Protein AF-U2U4A4-F1 (afdb_monomer)

Sequence (65 aa):
MGEQELRKHILGAKKTERIIFAATPELKGALEAIAQEKCVSLSALITSLAADEVIENKELFDGKQ

Solvent-accessible surface area (backbone atoms only — not comparable to full-atom values): 4124 Å² total; per-residue (Å²): 130,55,73,70,52,52,52,48,50,71,72,68,48,83,85,83,76,85,84,88,80,92,66,55,71,69,57,48,53,54,47,49,53,53,16,58,76,69,72,45,52,56,68,56,49,53,50,49,54,51,50,50,52,53,62,75,46,42,73,77,56,74,78,69,125

Radius of gyration: 13.84 Å; Cα contacts (8 Å, |Δi|>4): 15; chains: 1; bounding box: 34×20×30 Å

Secondary structure (DSSP, 8-state):
--HHHHHHHHHHS-----------HHHHHHHHHHHHHTT--HHHHHHHHHHHHHHHTTHHHHT--

pLDDT: mean 74.71, std 12.28, range [42.47, 92.56]

Structure (mmCIF, N/CA/C/O backbone):
data_AF-U2U4A4-F1
#
_entry.id   AF-U2U4A4-F1
#
loop_
_atom_site.group_PDB
_atom_site.id
_atom_site.type_symbol
_atom_site.label_atom_id
_atom_site.label_alt_id
_atom_site.label_comp_id
_atom_site.label_asym_id
_atom_site.label_entity_id
_atom_site.label_seq_id
_atom_site.pdbx_PDB_ins_code
_atom_site.Cartn_x
_atom_site.Cartn_y
_atom_site.Cartn_z
_atom_site.occupancy
_atom_site.B_iso_or_equiv
_atom_site.auth_seq_id
_atom_site.auth_comp_id
_atom_site.auth_asym_id
_atom_site.auth_atom_id
_atom_site.pdbx_PDB_model_num
ATOM 1 N N . MET A 1 1 ? 22.433 -0.858 -11.422 1.00 51.34 1 MET A N 1
ATOM 2 C CA . MET A 1 1 ? 21.804 0.435 -11.042 1.00 51.34 1 MET A CA 1
ATOM 3 C C . MET A 1 1 ? 21.761 0.531 -9.526 1.00 51.34 1 MET A C 1
ATOM 5 O O . MET A 1 1 ? 21.468 -0.474 -8.891 1.00 51.34 1 MET A O 1
ATOM 9 N N . GLY A 1 2 ? 22.066 1.692 -8.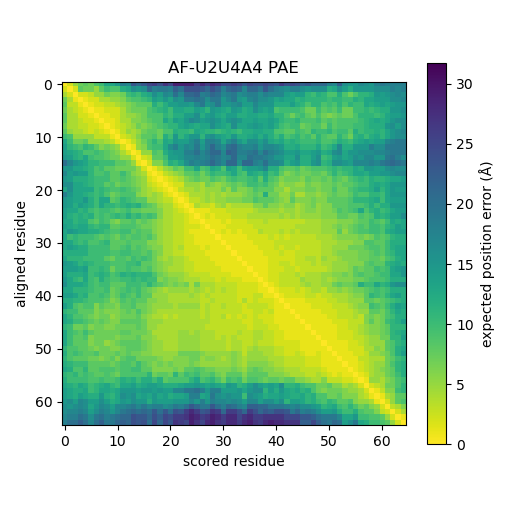940 1.00 62.72 2 GLY A N 1
ATOM 10 C CA . GLY A 1 2 ? 21.989 1.865 -7.486 1.00 62.72 2 GLY A CA 1
ATOM 11 C C . GLY A 1 2 ? 20.560 1.676 -6.962 1.00 62.72 2 GLY A C 1
ATOM 12 O O . GLY A 1 2 ? 19.587 1.953 -7.659 1.00 62.72 2 GLY A O 1
ATOM 13 N N . GLU A 1 3 ? 20.424 1.233 -5.717 1.00 61.00 3 GLU A N 1
ATOM 14 C CA . GLU A 1 3 ? 19.140 0.956 -5.059 1.00 61.00 3 GLU A CA 1
ATOM 15 C C . GLU A 1 3 ? 18.147 2.129 -5.105 1.00 61.00 3 GLU A C 1
ATOM 17 O O . GLU A 1 3 ? 16.962 1.963 -5.397 1.00 61.00 3 GLU A O 1
ATOM 22 N N . GLN A 1 4 ? 18.660 3.347 -4.921 1.00 63.06 4 GLN A N 1
ATOM 23 C CA . GLN A 1 4 ? 17.875 4.577 -5.006 1.00 63.06 4 GLN A CA 1
ATOM 24 C C . GLN A 1 4 ? 17.465 4.937 -6.442 1.00 63.06 4 GLN A C 1
ATOM 26 O O . GLN A 1 4 ? 16.428 5.571 -6.637 1.00 63.06 4 GLN A O 1
ATOM 31 N N . GLU A 1 5 ? 18.250 4.541 -7.447 1.00 64.88 5 GLU A N 1
ATOM 32 C CA . GLU A 1 5 ? 17.899 4.756 -8.854 1.00 64.88 5 GLU A CA 1
ATOM 33 C C . GLU A 1 5 ? 16.801 3.802 -9.303 1.00 64.88 5 GLU A C 1
ATOM 35 O O . GLU A 1 5 ? 15.856 4.240 -9.954 1.00 64.88 5 GLU A O 1
ATOM 40 N N . LEU A 1 6 ? 16.862 2.534 -8.882 1.00 66.62 6 LEU A N 1
ATOM 41 C CA . LEU A 1 6 ? 15.811 1.559 -9.169 1.00 66.62 6 LEU A CA 1
ATOM 42 C C . LEU A 1 6 ? 14.477 2.010 -8.562 1.00 66.62 6 LEU A C 1
ATOM 44 O O . LEU A 1 6 ? 13.452 2.041 -9.240 1.00 66.62 6 LEU A O 1
ATOM 48 N N . ARG A 1 7 ? 14.511 2.476 -7.306 1.00 65.88 7 ARG A N 1
ATOM 49 C CA . ARG A 1 7 ? 13.335 3.014 -6.615 1.00 65.88 7 ARG A CA 1
ATOM 50 C C . ARG A 1 7 ? 12.753 4.236 -7.330 1.00 65.88 7 ARG A C 1
ATOM 52 O O . ARG A 1 7 ? 11.539 4.325 -7.502 1.00 65.88 7 ARG A O 1
ATOM 59 N N . LYS A 1 8 ? 13.602 5.165 -7.784 1.00 65.25 8 LYS A N 1
ATOM 60 C CA . LYS A 1 8 ? 13.173 6.337 -8.568 1.00 65.25 8 LYS A CA 1
ATOM 61 C C . LYS A 1 8 ? 12.625 5.954 -9.939 1.00 65.25 8 LYS A C 1
ATOM 63 O O . LYS A 1 8 ? 11.671 6.579 -10.385 1.00 65.25 8 LYS A O 1
ATOM 68 N N . HIS A 1 9 ? 13.190 4.943 -10.590 1.00 68.50 9 HIS A N 1
ATOM 69 C CA . HIS A 1 9 ? 12.724 4.477 -11.890 1.00 68.50 9 HIS A CA 1
ATOM 70 C C . HIS A 1 9 ? 11.342 3.817 -11.783 1.00 68.50 9 HIS A C 1
ATOM 72 O O . HIS A 1 9 ? 10.428 4.193 -12.509 1.00 68.50 9 HIS A O 1
ATOM 78 N N . ILE A 1 10 ? 11.155 2.919 -10.810 1.00 67.25 10 ILE A N 1
ATOM 79 C CA . ILE A 1 10 ? 9.884 2.215 -10.570 1.00 67.25 10 ILE A CA 1
ATOM 80 C C . ILE A 1 10 ? 8.772 3.192 -10.152 1.00 67.25 10 ILE A C 1
ATOM 82 O O . ILE A 1 10 ? 7.641 3.091 -10.624 1.00 67.25 10 ILE A O 1
ATOM 86 N N . LEU A 1 11 ? 9.078 4.161 -9.282 1.00 65.81 11 LEU A N 1
ATOM 87 C CA . LEU A 1 11 ? 8.089 5.126 -8.784 1.00 65.81 11 LEU A CA 1
ATOM 88 C C . LEU A 1 11 ? 7.867 6.322 -9.724 1.00 65.81 11 LEU A C 1
ATOM 90 O O . LEU A 1 11 ? 6.802 6.937 -9.679 1.00 65.81 11 LEU A O 1
ATOM 94 N N . GLY A 1 12 ? 8.864 6.668 -10.542 1.00 58.75 12 GLY A N 1
ATOM 95 C CA . GLY A 1 12 ? 8.851 7.816 -11.452 1.00 58.75 12 GLY A CA 1
ATOM 96 C C . GLY A 1 12 ? 8.407 7.494 -12.881 1.00 58.75 12 GLY A C 1
ATOM 97 O O . GLY A 1 12 ? 8.115 8.415 -13.645 1.00 58.75 12 GLY A O 1
ATOM 98 N N . ALA A 1 13 ? 8.334 6.215 -13.260 1.00 62.00 13 ALA A N 1
ATOM 99 C CA . ALA A 1 13 ? 7.827 5.80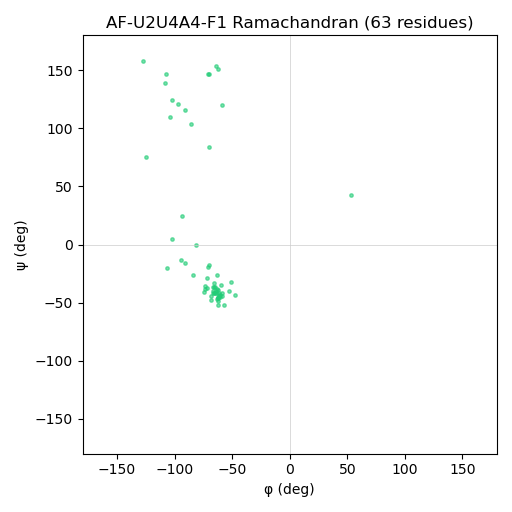5 -14.563 1.00 62.00 13 ALA A CA 1
ATOM 100 C C . ALA A 1 13 ? 6.306 6.021 -14.674 1.00 62.00 13 ALA A C 1
ATOM 102 O O . ALA A 1 13 ? 5.549 5.887 -13.708 1.00 62.00 13 ALA A O 1
ATOM 103 N N . LYS A 1 14 ? 5.834 6.350 -15.886 1.00 55.03 14 LYS A N 1
ATOM 104 C CA . LYS A 1 14 ? 4.396 6.446 -16.175 1.00 55.03 14 LYS A CA 1
ATOM 105 C C . LYS A 1 14 ? 3.737 5.098 -15.875 1.00 55.03 14 LYS A C 1
ATOM 107 O O . LYS A 1 14 ? 4.067 4.099 -16.502 1.00 55.03 14 LYS A O 1
ATOM 112 N N . LYS A 1 15 ? 2.771 5.087 -14.953 1.00 64.06 15 LYS A N 1
ATOM 113 C CA . LYS A 1 15 ? 1.963 3.907 -14.611 1.00 64.06 15 LYS A CA 1
ATOM 114 C C . LYS A 1 15 ? 1.011 3.573 -15.766 1.00 64.06 15 LYS A C 1
ATOM 116 O O . LYS A 1 15 ? -0.127 4.034 -15.784 1.00 64.06 15 LYS A O 1
ATOM 121 N N . THR A 1 16 ? 1.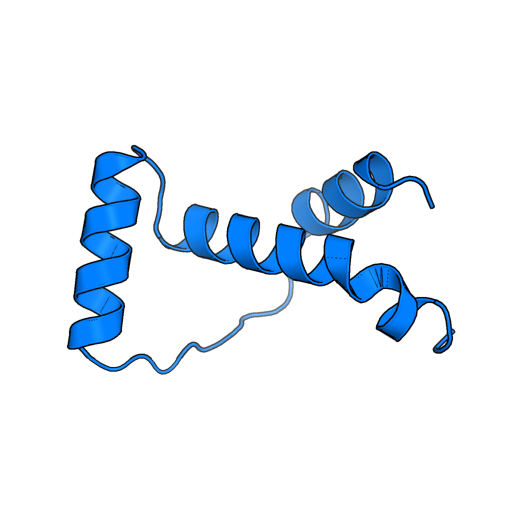499 2.844 -16.765 1.00 57.12 16 THR A N 1
ATOM 122 C CA . THR A 1 16 ? 0.728 2.446 -17.956 1.00 57.12 16 THR A CA 1
ATOM 123 C C . THR A 1 16 ? 0.033 1.097 -17.802 1.00 57.12 16 THR A C 1
ATOM 125 O O . THR A 1 16 ? -0.903 0.820 -18.547 1.00 57.12 16 THR A O 1
ATOM 128 N N . GLU A 1 17 ? 0.430 0.288 -16.818 1.00 65.94 17 GLU A N 1
ATOM 129 C CA . GLU A 1 17 ? -0.139 -1.040 -16.576 1.00 65.94 17 GLU A CA 1
ATOM 130 C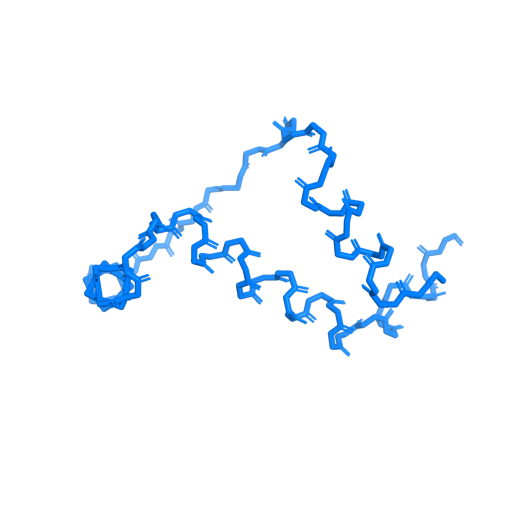 C . GLU A 1 17 ? -1.005 -1.076 -15.311 1.00 65.94 17 GLU A C 1
ATOM 132 O O . GLU A 1 17 ? -0.684 -0.464 -14.289 1.00 65.94 17 GLU A O 1
ATOM 137 N N . ARG A 1 18 ? -2.141 -1.782 -15.388 1.00 69.06 18 ARG A N 1
ATOM 138 C CA . ARG A 1 18 ? -3.076 -1.966 -14.269 1.00 69.06 18 ARG A CA 1
ATOM 139 C C . ARG A 1 18 ? -2.889 -3.357 -13.676 1.00 69.06 18 ARG A C 1
ATOM 141 O O . ARG A 1 18 ? -3.066 -4.346 -14.377 1.00 69.06 18 ARG A O 1
ATOM 148 N N . ILE A 1 19 ? -2.618 -3.423 -12.376 1.00 71.56 19 ILE A N 1
ATOM 149 C CA . ILE A 1 19 ? -2.560 -4.678 -11.621 1.00 71.56 19 ILE A CA 1
ATOM 150 C C . ILE A 1 19 ? -3.913 -4.873 -10.928 1.00 71.56 19 ILE A C 1
ATOM 152 O O . ILE A 1 19 ? -4.339 -4.016 -10.151 1.00 71.56 19 ILE A O 1
ATOM 156 N N . ILE A 1 20 ? -4.604 -5.978 -11.219 1.00 77.38 20 ILE A N 1
ATOM 157 C CA . ILE A 1 20 ? -5.857 -6.348 -10.547 1.00 77.38 20 ILE A CA 1
ATOM 158 C C . ILE A 1 20 ? -5.499 -7.222 -9.347 1.00 77.38 20 ILE A C 1
ATOM 160 O O . ILE A 1 20 ? -4.966 -8.316 -9.515 1.00 77.38 20 ILE A O 1
ATOM 164 N N . PHE A 1 21 ? -5.787 -6.736 -8.141 1.00 74.19 21 PHE A N 1
ATOM 165 C CA . PHE A 1 21 ? -5.469 -7.442 -6.903 1.00 74.19 21 PHE A CA 1
ATOM 166 C C . PHE A 1 21 ? -6.731 -8.077 -6.313 1.00 74.19 21 PHE A C 1
ATOM 168 O O . PHE A 1 21 ? -7.627 -7.375 -5.841 1.00 74.19 21 PHE A O 1
ATOM 175 N N . ALA A 1 22 ? -6.807 -9.407 -6.353 1.00 79.50 22 ALA A N 1
ATOM 176 C CA . ALA A 1 22 ? -7.847 -10.161 -5.665 1.00 79.50 22 ALA A CA 1
ATOM 177 C C . ALA A 1 22 ? -7.404 -10.403 -4.216 1.00 79.50 22 ALA A C 1
ATOM 179 O O . ALA A 1 22 ? -6.545 -11.240 -3.953 1.00 79.50 22 ALA A O 1
ATOM 180 N N . ALA A 1 23 ? -7.979 -9.645 -3.284 1.00 80.19 23 ALA A N 1
ATOM 181 C CA . ALA A 1 23 ? -7.753 -9.811 -1.853 1.00 80.19 23 ALA A CA 1
ATOM 182 C C . ALA A 1 23 ? -8.988 -10.416 -1.185 1.00 80.19 23 ALA A C 1
ATOM 184 O O . ALA A 1 23 ? -10.123 -10.107 -1.554 1.00 80.19 23 ALA A O 1
ATOM 185 N N . THR A 1 24 ? -8.766 -11.226 -0.152 1.00 86.81 24 THR A N 1
ATOM 186 C CA . THR A 1 24 ? -9.831 -11.582 0.788 1.00 86.81 24 THR A CA 1
ATOM 187 C C . THR A 1 24 ? -10.302 -10.328 1.538 1.00 86.81 24 THR A C 1
ATOM 189 O O . THR A 1 24 ? -9.531 -9.374 1.701 1.00 86.81 24 THR A O 1
ATOM 192 N N . PRO A 1 25 ? -11.561 -10.289 2.010 1.00 84.62 25 PRO A N 1
ATOM 193 C CA . PRO A 1 25 ? -12.080 -9.138 2.750 1.00 84.62 25 PRO A CA 1
ATOM 194 C C . PRO A 1 25 ? -11.275 -8.849 4.026 1.00 84.62 25 PRO A C 1
ATOM 196 O O . PRO A 1 25 ? -11.062 -7.685 4.355 1.00 84.62 25 PRO A O 1
ATOM 199 N N . GLU A 1 26 ? -10.765 -9.888 4.693 1.00 87.12 26 GLU A N 1
ATOM 200 C CA . GLU A 1 26 ? -9.876 -9.760 5.856 1.00 87.12 26 GLU A CA 1
ATOM 201 C C . GLU A 1 26 ? -8.560 -9.060 5.501 1.00 87.12 26 GLU A C 1
ATOM 203 O O . GLU A 1 26 ? -8.155 -8.120 6.183 1.00 87.12 26 GLU A O 1
ATOM 208 N N . LEU A 1 27 ? -7.927 -9.454 4.390 1.00 85.38 27 LEU A N 1
ATOM 209 C CA . LEU A 1 27 ? -6.686 -8.832 3.932 1.00 85.38 27 LEU A CA 1
ATOM 210 C C . LEU A 1 27 ? -6.911 -7.376 3.515 1.00 85.38 27 LEU A C 1
ATOM 212 O O . LEU A 1 27 ? -6.107 -6.508 3.852 1.00 85.38 27 LEU A O 1
ATOM 216 N N . LYS A 1 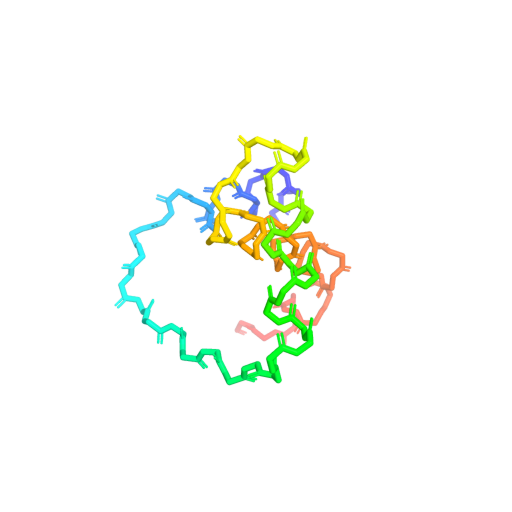28 ? -8.019 -7.094 2.816 1.00 86.62 28 LYS A N 1
ATOM 217 C CA . LYS A 1 28 ? -8.405 -5.726 2.456 1.00 86.62 28 LYS A CA 1
ATOM 218 C C . LYS A 1 28 ? -8.541 -4.870 3.713 1.00 86.62 28 LYS A C 1
ATOM 220 O O . LYS A 1 28 ? -7.880 -3.843 3.787 1.00 86.62 28 LYS A O 1
ATOM 225 N N . GLY A 1 29 ? -9.316 -5.320 4.703 1.00 87.50 29 GLY A N 1
ATOM 226 C CA . GLY A 1 29 ? -9.540 -4.592 5.955 1.00 87.50 29 GLY A CA 1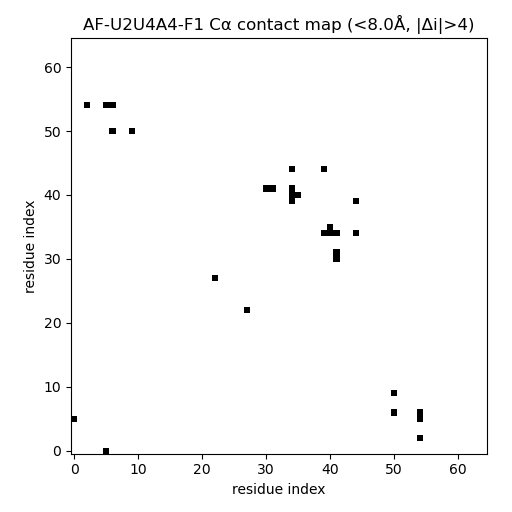
ATOM 227 C C . GLY A 1 29 ? -8.255 -4.313 6.737 1.00 87.50 29 GLY A C 1
ATOM 228 O O . GLY A 1 29 ? -8.036 -3.182 7.167 1.00 87.50 29 GLY A O 1
ATOM 229 N N . ALA A 1 30 ? -7.370 -5.308 6.857 1.00 89.75 30 ALA A N 1
ATOM 230 C CA . ALA A 1 30 ? -6.073 -5.133 7.507 1.00 89.75 30 ALA A CA 1
ATOM 231 C C . ALA A 1 30 ? -5.202 -4.095 6.779 1.00 89.75 30 ALA A C 1
ATOM 233 O O . ALA A 1 30 ? -4.621 -3.212 7.411 1.00 89.75 30 ALA A O 1
ATOM 234 N N . LEU A 1 31 ? -5.156 -4.152 5.444 1.00 86.62 31 LEU A N 1
ATOM 235 C CA . LEU A 1 31 ? -4.421 -3.177 4.642 1.00 86.62 31 LEU A CA 1
ATOM 236 C C . LEU A 1 31 ? -5.014 -1.764 4.753 1.00 86.62 31 LEU A C 1
ATOM 238 O O . LEU A 1 31 ? -4.243 -0.807 4.782 1.00 86.62 31 LEU A O 1
ATOM 242 N N . GLU A 1 32 ? -6.343 -1.604 4.836 1.00 87.06 32 GLU A N 1
ATOM 243 C CA . GLU A 1 32 ? -6.956 -0.275 5.012 1.00 87.06 32 GLU A CA 1
ATOM 244 C C . GLU A 1 32 ? -6.598 0.320 6.379 1.00 87.06 32 GLU A C 1
ATOM 246 O O . GLU A 1 32 ? -6.256 1.499 6.455 1.00 87.06 32 GLU A O 1
ATOM 251 N N . ALA A 1 33 ? -6.616 -0.491 7.442 1.00 91.19 33 ALA A N 1
ATOM 252 C CA . ALA A 1 33 ? -6.246 -0.053 8.787 1.00 91.19 33 ALA A CA 1
ATOM 253 C C . ALA A 1 33 ? -4.778 0.400 8.855 1.00 91.19 33 ALA A C 1
ATOM 255 O O . ALA A 1 33 ? -4.485 1.482 9.361 1.00 91.19 33 ALA A O 1
ATOM 256 N N . ILE A 1 34 ? -3.861 -0.375 8.266 1.00 88.94 34 ILE A N 1
ATOM 257 C CA . ILE A 1 34 ? -2.434 -0.019 8.191 1.00 88.94 34 ILE A CA 1
ATOM 258 C C . ILE A 1 34 ? -2.229 1.247 7.348 1.00 88.94 34 ILE A C 1
ATOM 260 O O . ILE A 1 34 ? -1.407 2.100 7.686 1.00 88.94 34 ILE A O 1
ATOM 264 N N . ALA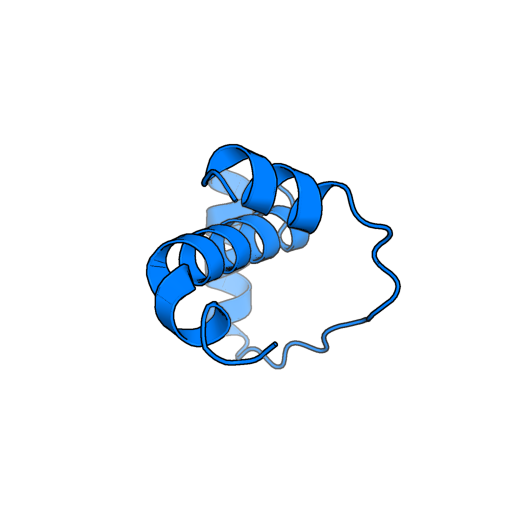 A 1 35 ? -2.971 1.388 6.247 1.00 88.56 35 ALA A N 1
ATOM 265 C CA . ALA A 1 35 ? -2.913 2.570 5.394 1.00 88.56 35 ALA A CA 1
ATOM 266 C C . ALA A 1 35 ? -3.402 3.827 6.136 1.00 88.56 35 ALA A C 1
ATOM 268 O O . ALA A 1 35 ? -2.762 4.876 6.040 1.00 88.56 35 ALA A O 1
ATOM 269 N N . GLN A 1 36 ? -4.478 3.712 6.922 1.00 89.12 36 GLN A N 1
ATOM 270 C CA . GLN A 1 36 ? -4.961 4.789 7.789 1.00 89.12 36 GLN A CA 1
ATOM 271 C C . GLN A 1 36 ? -3.944 5.157 8.869 1.00 89.12 36 GLN A C 1
ATOM 273 O O . GLN A 1 36 ? -3.650 6.338 9.036 1.00 89.12 36 GLN A O 1
ATOM 278 N N . GLU A 1 37 ? -3.362 4.172 9.555 1.00 92.56 37 GLU A N 1
ATOM 279 C CA . GLU A 1 37 ? -2.365 4.408 10.606 1.00 92.56 37 GLU A CA 1
ATOM 280 C C . GLU A 1 37 ? -1.115 5.115 10.062 1.00 92.56 37 GLU A C 1
ATOM 282 O O . GLU A 1 37 ? -0.610 6.063 10.661 1.00 92.56 37 GLU A O 1
ATOM 287 N N . LYS A 1 38 ? -0.647 4.707 8.878 1.00 85.81 38 LYS A N 1
ATOM 288 C CA . LYS A 1 38 ? 0.501 5.323 8.198 1.00 85.81 38 LYS A CA 1
ATOM 289 C C . LYS A 1 38 ? 0.146 6.600 7.426 1.00 85.81 38 LYS A C 1
ATOM 291 O O . LYS A 1 38 ? 1.040 7.200 6.835 1.00 85.81 38 LYS A O 1
ATOM 296 N N . CYS A 1 39 ? -1.123 7.020 7.426 1.00 87.94 39 CYS A N 1
ATOM 297 C CA . CYS A 1 39 ? -1.635 8.191 6.706 1.00 87.94 39 CYS A CA 1
ATOM 298 C C . CYS A 1 39 ? -1.277 8.189 5.204 1.00 87.94 39 CYS A C 1
ATOM 300 O O . CYS A 1 39 ? -0.876 9.199 4.623 1.00 87.94 39 CYS A O 1
ATOM 302 N N . VAL A 1 40 ? -1.400 7.027 4.561 1.00 88.06 40 VAL A N 1
ATOM 303 C CA . VAL A 1 40 ? -1.117 6.832 3.132 1.00 88.06 40 VAL A CA 1
ATOM 304 C C . VAL A 1 40 ? -2.294 6.164 2.433 1.00 88.06 40 VAL A C 1
ATOM 306 O O . VAL A 1 40 ? -3.108 5.482 3.044 1.00 88.06 40 VAL A O 1
ATOM 309 N N . SER A 1 41 ? -2.394 6.325 1.114 1.00 84.44 41 SER A N 1
ATOM 310 C CA . SER A 1 41 ? -3.371 5.566 0.329 1.00 84.44 41 SER A CA 1
ATOM 311 C C . SER A 1 41 ? -2.985 4.086 0.261 1.00 84.44 41 SER A C 1
ATOM 313 O O . SER A 1 41 ? -1.806 3.762 0.130 1.00 84.44 41 SER A O 1
ATOM 315 N N . LEU A 1 42 ? -3.975 3.189 0.227 1.00 83.88 42 LEU A N 1
ATOM 316 C CA . LEU A 1 42 ? -3.780 1.748 -0.014 1.00 83.88 42 LEU A CA 1
ATOM 317 C C . LEU A 1 42 ? -2.870 1.465 -1.213 1.00 83.88 42 LEU A C 1
ATOM 319 O O . LEU A 1 42 ? -1.961 0.645 -1.135 1.00 83.88 42 LEU A O 1
ATOM 323 N N . SER A 1 43 ? -3.070 2.191 -2.314 1.00 80.38 43 SER A N 1
ATOM 324 C CA . SER A 1 43 ? -2.236 2.069 -3.511 1.00 80.38 43 SER A CA 1
ATOM 325 C C . SER A 1 43 ? -0.778 2.457 -3.253 1.00 80.38 43 SER A C 1
ATOM 327 O O . SER A 1 43 ? 0.122 1.798 -3.765 1.00 80.38 43 SER A O 1
ATOM 329 N N . ALA A 1 44 ? -0.526 3.491 -2.447 1.00 80.69 44 ALA A N 1
ATOM 330 C CA . ALA A 1 44 ? 0.817 3.932 -2.082 1.00 80.69 44 ALA A CA 1
ATOM 331 C C . ALA A 1 44 ? 1.498 2.951 -1.116 1.00 80.69 44 ALA A C 1
ATOM 333 O O . ALA A 1 44 ? 2.690 2.685 -1.271 1.00 80.69 44 ALA A O 1
ATOM 334 N N . LEU A 1 45 ? 0.739 2.371 -0.180 1.00 84.38 45 LEU A N 1
ATOM 335 C CA . LEU A 1 45 ? 1.219 1.325 0.722 1.00 84.38 45 LEU A CA 1
ATOM 336 C C . LEU A 1 45 ? 1.647 0.081 -0.065 1.00 84.38 45 LEU A C 1
ATOM 338 O O . LEU A 1 45 ? 2.787 -0.353 0.058 1.00 84.38 45 LEU A O 1
ATOM 342 N N . ILE A 1 46 ? 0.771 -0.431 -0.936 1.00 84.00 46 ILE A N 1
ATOM 343 C CA . ILE A 1 46 ? 1.055 -1.603 -1.778 1.00 84.00 46 ILE A CA 1
ATOM 344 C C . ILE A 1 46 ? 2.232 -1.322 -2.714 1.00 84.00 46 ILE A C 1
ATOM 346 O O . ILE A 1 46 ? 3.122 -2.154 -2.839 1.00 84.00 46 ILE A O 1
ATOM 350 N N . THR A 1 47 ? 2.275 -0.139 -3.339 1.00 82.44 47 THR A N 1
ATOM 351 C CA . THR A 1 47 ? 3.395 0.236 -4.219 1.00 82.44 47 THR A CA 1
ATOM 352 C C . THR A 1 47 ? 4.711 0.290 -3.444 1.00 82.44 47 THR A C 1
ATOM 354 O O . THR A 1 47 ? 5.733 -0.126 -3.971 1.00 82.44 47 THR A O 1
ATOM 357 N N . SER A 1 48 ? 4.702 0.793 -2.206 1.00 81.19 48 SER A N 1
ATOM 358 C CA . SER A 1 48 ? 5.914 0.870 -1.384 1.00 81.19 48 SER A CA 1
ATOM 359 C C . SER A 1 48 ? 6.399 -0.513 -0.967 1.00 81.19 48 SER A C 1
ATOM 361 O O . SER A 1 48 ? 7.583 -0.780 -1.111 1.00 81.19 48 SER A O 1
ATOM 363 N N . LEU A 1 49 ? 5.492 -1.391 -0.525 1.00 83.88 49 LEU A N 1
ATOM 364 C CA . LEU A 1 49 ? 5.814 -2.779 -0.177 1.00 83.88 49 LEU A CA 1
ATOM 365 C C . LEU A 1 49 ? 6.343 -3.555 -1.390 1.00 83.88 49 LEU A C 1
ATOM 367 O O . LEU A 1 49 ? 7.369 -4.214 -1.301 1.00 83.88 49 LEU A O 1
ATOM 371 N N . ALA A 1 50 ? 5.685 -3.424 -2.544 1.00 81.81 50 ALA A N 1
ATOM 372 C CA . ALA A 1 50 ? 6.130 -4.069 -3.775 1.00 81.81 50 ALA A CA 1
ATOM 373 C C . ALA A 1 50 ? 7.478 -3.518 -4.266 1.00 81.81 50 ALA A C 1
ATOM 375 O O . ALA A 1 50 ? 8.294 -4.269 -4.789 1.00 81.81 50 ALA A O 1
ATOM 376 N N . ALA A 1 51 ? 7.722 -2.214 -4.112 1.00 80.38 51 ALA A N 1
ATOM 377 C CA . ALA A 1 51 ? 9.001 -1.617 -4.480 1.00 80.38 51 ALA A CA 1
ATOM 378 C C . ALA A 1 51 ? 10.140 -2.115 -3.582 1.00 80.38 51 ALA A C 1
ATOM 380 O O . ALA A 1 51 ? 11.223 -2.361 -4.103 1.00 80.38 51 ALA A O 1
ATOM 381 N N . ASP A 1 52 ? 9.897 -2.268 -2.278 1.00 83.06 52 ASP A N 1
ATOM 382 C CA . ASP A 1 52 ? 10.864 -2.827 -1.324 1.00 83.06 52 ASP A CA 1
ATOM 383 C C . ASP A 1 52 ? 11.210 -4.275 -1.692 1.00 83.06 52 ASP A C 1
ATOM 385 O O . ASP A 1 52 ? 12.373 -4.585 -1.924 1.00 83.06 52 ASP A O 1
ATOM 389 N N . GLU A 1 53 ? 10.198 -5.112 -1.939 1.00 81.06 53 GLU A N 1
ATOM 390 C CA . GLU A 1 53 ? 10.393 -6.503 -2.370 1.00 81.06 53 GLU A CA 1
ATOM 391 C C . GLU A 1 53 ? 11.187 -6.611 -3.682 1.00 81.06 53 GLU A C 1
ATOM 393 O O . GLU A 1 53 ? 12.080 -7.447 -3.808 1.00 81.06 53 GLU A O 1
ATOM 398 N N . VAL A 1 54 ? 10.911 -5.755 -4.674 1.00 79.31 54 VAL A N 1
ATOM 399 C CA . VAL A 1 54 ? 11.676 -5.718 -5.938 1.00 79.31 54 VAL A CA 1
ATOM 400 C C . VAL A 1 54 ? 13.125 -5.277 -5.704 1.00 79.31 54 VAL A C 1
ATOM 402 O O . VAL A 1 54 ? 14.037 -5.720 -6.402 1.00 79.31 54 VAL A O 1
ATOM 405 N N . ILE A 1 55 ? 13.346 -4.398 -4.729 1.00 77.31 55 ILE A N 1
ATOM 406 C CA . ILE A 1 55 ? 14.662 -3.897 -4.336 1.00 77.31 55 ILE A CA 1
ATOM 407 C C . ILE A 1 55 ? 15.467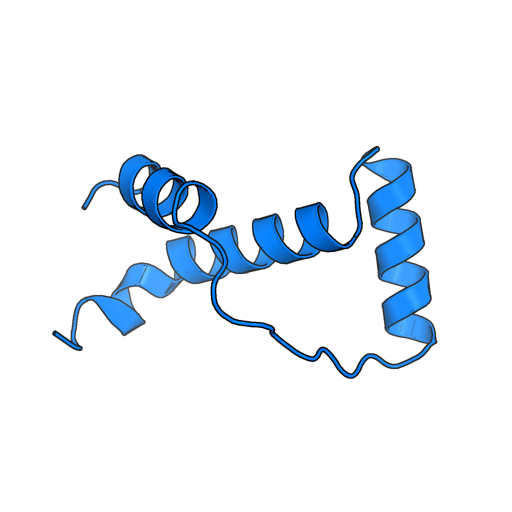 -4.959 -3.575 1.00 77.31 55 ILE A C 1
ATOM 409 O O . ILE A 1 55 ? 16.678 -5.061 -3.785 1.00 77.31 55 ILE A O 1
ATOM 413 N N . GLU A 1 56 ? 14.827 -5.752 -2.725 1.00 79.81 56 GLU A N 1
ATOM 414 C CA . GLU A 1 56 ? 15.469 -6.857 -2.010 1.00 79.81 56 GLU A CA 1
ATOM 415 C C . GLU A 1 56 ? 15.751 -8.036 -2.949 1.00 79.81 56 GLU A C 1
ATOM 417 O O . GLU A 1 56 ? 16.819 -8.637 -2.894 1.00 79.81 56 GLU A O 1
ATOM 422 N N . ASN A 1 57 ? 14.863 -8.294 -3.911 1.00 78.50 57 ASN A N 1
ATOM 423 C CA . ASN A 1 57 ? 15.002 -9.373 -4.889 1.00 78.50 57 ASN A CA 1
ATOM 424 C C . ASN A 1 57 ? 15.666 -8.932 -6.205 1.00 78.50 57 ASN A C 1
ATOM 426 O O . ASN A 1 57 ? 15.455 -9.563 -7.245 1.00 78.50 57 ASN A O 1
ATOM 430 N N . LYS A 1 58 ? 16.476 -7.862 -6.198 1.00 68.19 58 LYS A N 1
ATOM 431 C CA . LYS A 1 58 ? 17.141 -7.337 -7.412 1.00 68.19 58 LYS A CA 1
ATOM 432 C C . LYS A 1 58 ? 17.902 -8.405 -8.202 1.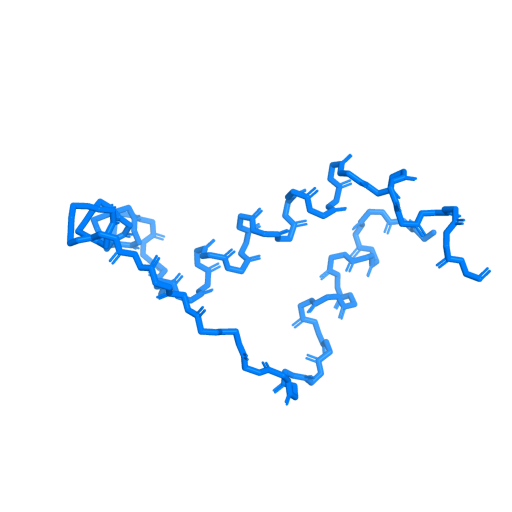00 68.19 58 LYS A C 1
ATOM 434 O O . LYS A 1 58 ? 17.939 -8.339 -9.427 1.00 68.19 58 LYS A O 1
ATOM 439 N N . GLU A 1 59 ? 18.454 -9.406 -7.523 1.00 65.88 59 GLU A N 1
ATOM 440 C CA . GLU A 1 59 ? 19.197 -10.516 -8.131 1.00 65.88 59 GLU A CA 1
ATOM 441 C C . GLU A 1 59 ? 18.334 -11.395 -9.058 1.00 65.88 59 GLU A C 1
ATOM 443 O O . GLU A 1 59 ? 18.846 -11.955 -10.025 1.00 65.88 59 GLU A O 1
ATOM 448 N N . LEU A 1 60 ? 17.011 -11.466 -8.844 1.00 64.75 60 LEU A N 1
ATOM 449 C CA . LEU A 1 60 ? 16.085 -12.183 -9.736 1.00 64.75 60 LEU A CA 1
ATOM 450 C C . LEU A 1 60 ? 15.891 -11.475 -11.087 1.00 64.75 60 LEU A C 1
ATOM 452 O O . LEU A 1 60 ? 15.452 -12.099 -12.057 1.00 64.75 60 LEU A O 1
ATOM 456 N N . PHE A 1 61 ? 16.209 -10.181 -11.149 1.00 62.22 61 PHE A N 1
ATOM 457 C CA . PHE A 1 61 ? 16.043 -9.334 -12.330 1.00 62.22 61 PHE A CA 1
ATOM 458 C C . PHE A 1 61 ? 17.377 -9.004 -13.017 1.00 62.22 61 PHE A C 1
ATOM 460 O O . PHE A 1 61 ? 17.373 -8.701 -14.207 1.00 62.22 61 PHE A O 1
ATOM 467 N N . ASP A 1 62 ? 18.512 -9.123 -12.320 1.00 55.97 62 ASP A N 1
ATOM 468 C CA . ASP A 1 62 ? 19.854 -8.846 -12.865 1.00 55.97 62 ASP A CA 1
ATOM 469 C C . ASP A 1 62 ? 20.313 -9.892 -13.913 1.00 55.97 62 ASP A C 1
ATOM 471 O O . ASP A 1 62 ? 21.183 -9.620 -14.732 1.00 55.97 62 ASP A O 1
ATOM 475 N N . GLY A 1 63 ? 19.677 -11.073 -13.954 1.00 51.00 63 GLY A N 1
ATOM 476 C CA . GLY A 1 63 ? 19.973 -12.157 -14.908 1.00 51.00 63 GLY A CA 1
ATOM 477 C C . GLY A 1 63 ? 19.007 -12.310 -16.094 1.00 51.00 63 GLY A C 1
ATOM 478 O O . GLY A 1 63 ? 19.131 -13.270 -16.855 1.00 51.00 63 GLY A O 1
ATOM 479 N N . LYS A 1 64 ? 18.019 -11.420 -16.253 1.00 48.66 64 LYS A N 1
ATOM 480 C CA . LYS A 1 64 ? 17.092 -11.417 -17.400 1.00 48.66 64 LYS A CA 1
ATOM 481 C C . LYS A 1 64 ? 17.107 -10.052 -18.081 1.00 48.66 64 LYS A C 1
ATOM 483 O O . LYS A 1 64 ? 16.164 -9.273 -17.949 1.00 48.66 64 LYS A O 1
ATOM 488 N N . GLN A 1 65 ? 18.175 -9.790 -18.824 1.00 42.47 65 GLN A N 1
ATOM 489 C CA . GLN A 1 65 ? 18.195 -8.763 -19.859 1.00 42.47 65 GLN A CA 1
ATOM 490 C C . GLN A 1 65 ? 18.613 -9.392 -21.184 1.00 42.47 65 GLN A C 1
ATOM 492 O O . GLN A 1 65 ? 19.541 -10.231 -21.162 1.00 42.47 65 GLN A O 1
#

Mean predicted aligned error: 8.84 Å

Nearest PDB structures (foldseek):
  4d8j-assembly1_A  TM=5.166E-01  e=2.481E+00  Escherichia coli

Foldseek 3Di:
DDLVVLLCCLVVDDPPDDDDDDDDPVRVVVLVVVCVVVVHDSVVVVSVVVSVVCSVVVVVVVPPD